Protein AF-A0AAV8UY38-F1 (afdb_monomer)

Structure (mmCIF, N/CA/C/O backbone):
data_AF-A0AAV8UY38-F1
#
_entry.id   AF-A0AAV8UY38-F1
#
loop_
_atom_site.group_PDB
_atom_site.id
_atom_site.type_symbol
_atom_site.label_atom_id
_atom_site.label_alt_id
_atom_site.label_comp_id
_atom_site.label_asym_id
_atom_site.label_entity_id
_atom_site.label_seq_id
_atom_site.pdbx_PDB_ins_code
_atom_site.Cartn_x
_atom_site.Cartn_y
_atom_site.Cartn_z
_atom_site.occupancy
_atom_site.B_iso_or_equiv
_atom_site.auth_seq_id
_atom_site.auth_comp_id
_atom_site.auth_asym_id
_atom_site.auth_atom_id
_atom_site.pdbx_PDB_model_num
ATOM 1 N N . MET A 1 1 ? -11.466 66.346 -50.473 1.00 44.53 1 MET A N 1
ATOM 2 C CA . MET A 1 1 ? -10.421 66.949 -49.624 1.00 44.53 1 MET A CA 1
ATOM 3 C C . MET A 1 1 ? -9.714 65.853 -48.853 1.00 44.53 1 MET A C 1
ATOM 5 O O . MET A 1 1 ? -10.365 64.981 -48.300 1.00 44.53 1 MET A O 1
ATOM 9 N N . VAL A 1 2 ? -8.391 65.909 -48.931 1.00 51.94 2 VAL A N 1
ATOM 10 C CA . VAL A 1 2 ? -7.359 65.105 -48.270 1.00 51.94 2 VAL A CA 1
ATOM 11 C C . VAL A 1 2 ? -7.624 64.780 -46.793 1.00 51.94 2 VAL A C 1
ATOM 13 O O . VAL A 1 2 ? -8.132 65.613 -46.051 1.00 51.94 2 VAL A O 1
ATOM 16 N N . GLY A 1 3 ? -7.207 63.587 -46.367 1.00 52.03 3 GLY A N 1
ATOM 17 C CA . GLY A 1 3 ? -7.235 63.150 -44.971 1.00 52.03 3 GLY A CA 1
ATOM 18 C C . GLY A 1 3 ? -6.374 61.910 -44.753 1.00 52.03 3 GLY A C 1
ATOM 19 O O . GLY A 1 3 ? -6.881 60.841 -44.44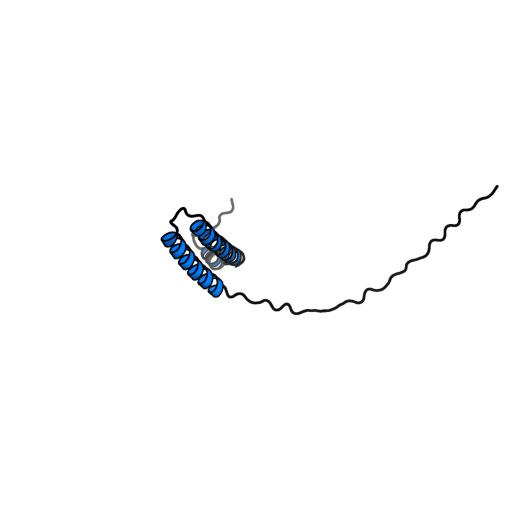3 1.00 52.03 3 GLY A O 1
ATOM 20 N N . PHE A 1 4 ? -5.075 62.056 -45.008 1.00 52.94 4 PHE A N 1
ATOM 21 C CA . PHE A 1 4 ? -4.015 61.078 -44.773 1.00 52.94 4 PHE A CA 1
ATOM 22 C C . PHE A 1 4 ? -3.959 60.726 -43.277 1.00 52.94 4 PHE A C 1
ATOM 24 O O . PHE A 1 4 ? -3.483 61.529 -42.474 1.00 52.94 4 PHE A O 1
ATOM 31 N N . VAL A 1 5 ? -4.468 59.556 -42.879 1.00 62.66 5 VAL A N 1
ATOM 32 C CA . VAL A 1 5 ? -4.252 59.050 -41.516 1.00 62.66 5 VAL A CA 1
ATOM 33 C C . VAL A 1 5 ? -2.874 58.401 -41.483 1.00 62.66 5 VAL A C 1
ATOM 35 O O . VAL A 1 5 ? -2.613 57.402 -42.146 1.00 62.66 5 VAL A O 1
ATOM 38 N N . ASN A 1 6 ? -1.980 59.065 -40.763 1.00 59.44 6 ASN A N 1
ATOM 39 C CA . ASN A 1 6 ? -0.554 58.809 -40.696 1.00 59.44 6 ASN A CA 1
ATOM 40 C C . ASN A 1 6 ? -0.267 57.465 -40.002 1.00 59.44 6 ASN A C 1
ATOM 42 O O . ASN A 1 6 ? -0.566 57.286 -38.820 1.00 59.44 6 ASN A O 1
ATOM 46 N N . THR A 1 7 ? 0.339 56.528 -40.729 1.00 59.47 7 THR A N 1
ATOM 47 C CA . THR A 1 7 ? 0.965 55.330 -40.163 1.00 59.47 7 THR A CA 1
ATOM 48 C C . THR A 1 7 ? 2.234 55.738 -39.421 1.00 59.47 7 THR A C 1
ATOM 50 O O . THR A 1 7 ? 3.219 56.126 -40.041 1.00 59.47 7 THR A O 1
ATOM 53 N N . ILE A 1 8 ? 2.240 55.594 -38.098 1.00 60.56 8 ILE A N 1
ATOM 54 C CA . ILE A 1 8 ? 3.470 55.565 -37.300 1.00 60.56 8 ILE A CA 1
ATOM 55 C C . ILE A 1 8 ? 3.605 54.182 -36.668 1.00 60.56 8 ILE A C 1
ATOM 57 O O . ILE A 1 8 ? 3.137 53.919 -35.565 1.00 60.56 8 ILE A O 1
ATOM 61 N N . ALA A 1 9 ? 4.229 53.273 -37.416 1.00 59.28 9 ALA A N 1
ATOM 62 C C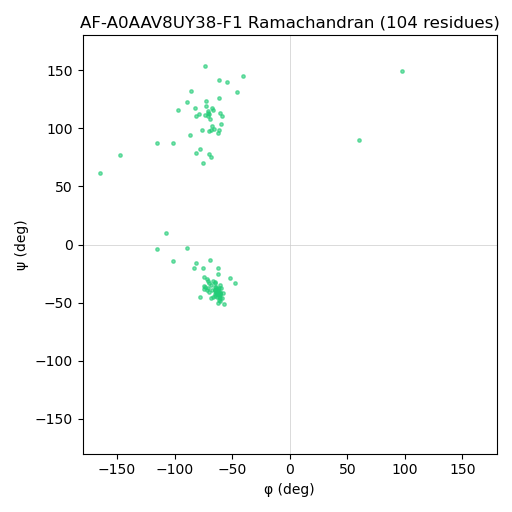A . ALA A 1 9 ? 4.759 52.034 -36.873 1.00 59.28 9 ALA A CA 1
ATOM 63 C C . ALA A 1 9 ? 6.027 52.368 -36.073 1.00 59.28 9 ALA A C 1
ATOM 65 O O . ALA A 1 9 ? 7.039 52.777 -36.641 1.00 59.28 9 ALA A O 1
ATOM 66 N N . THR A 1 10 ? 5.974 52.218 -34.753 1.00 62.84 10 THR A N 1
ATOM 67 C CA . THR A 1 10 ? 7.162 52.248 -33.899 1.00 62.84 10 THR A CA 1
ATOM 68 C C . THR A 1 10 ? 7.782 50.845 -33.844 1.00 62.84 10 THR A C 1
ATOM 70 O O . THR A 1 10 ? 7.064 49.864 -33.636 1.00 62.84 10 THR A O 1
ATOM 73 N N . PRO A 1 11 ? 9.106 50.691 -34.029 1.00 58.50 11 PRO A N 1
ATOM 74 C CA . PRO A 1 11 ? 9.755 49.398 -33.865 1.00 58.50 11 PRO A CA 1
ATOM 75 C C . PRO A 1 11 ? 9.974 49.113 -32.372 1.00 58.50 11 PRO A C 1
ATOM 77 O O . PRO A 1 11 ? 10.800 49.750 -31.722 1.00 58.50 11 PRO A O 1
ATOM 80 N N . VAL A 1 12 ? 9.267 48.124 -31.818 1.00 62.97 12 VAL A N 1
ATOM 81 C CA . VAL A 1 12 ? 9.589 47.555 -30.497 1.00 62.97 12 VAL A CA 1
ATOM 82 C C . VAL A 1 12 ? 10.724 46.535 -30.647 1.00 62.97 12 VAL A C 1
ATOM 84 O O . VAL A 1 12 ? 10.521 45.326 -30.724 1.00 62.97 12 VAL A O 1
ATOM 87 N N . GLN A 1 13 ? 11.961 47.018 -30.755 1.00 54.25 13 GLN A N 1
ATOM 88 C CA . GLN A 1 13 ? 13.136 46.147 -30.829 1.00 54.25 13 GLN A CA 1
ATOM 89 C C . GLN A 1 13 ? 13.652 45.786 -29.426 1.00 54.25 13 GLN A C 1
ATOM 91 O O . GLN A 1 13 ? 14.440 46.500 -28.819 1.00 54.25 13 GLN A O 1
ATOM 96 N N . GLY A 1 14 ? 13.179 44.633 -28.943 1.00 58.38 14 GLY A N 1
ATOM 97 C CA . GLY A 1 14 ? 13.999 43.564 -28.357 1.00 58.38 14 GLY A CA 1
ATOM 98 C C . GLY A 1 14 ? 14.847 43.862 -27.116 1.00 58.38 14 GLY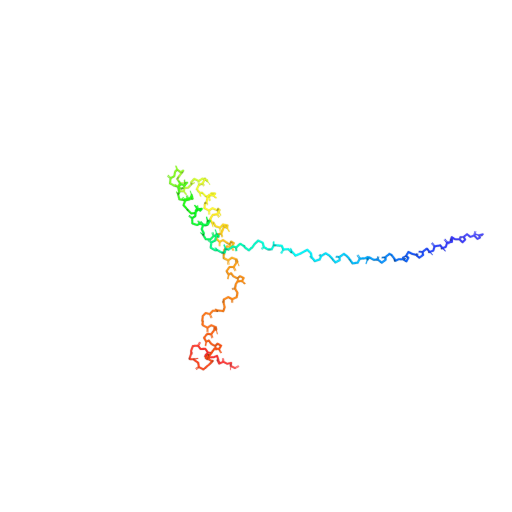 A C 1
ATOM 99 O O . GLY A 1 14 ? 16.050 44.085 -27.217 1.00 58.38 14 GLY A O 1
ATOM 100 N N . ALA A 1 15 ? 14.269 43.669 -25.928 1.00 59.91 15 ALA A N 1
ATOM 101 C CA . ALA A 1 15 ? 15.045 43.436 -24.710 1.00 59.91 15 ALA A CA 1
ATOM 102 C C . ALA A 1 15 ? 15.649 42.018 -24.733 1.00 59.91 15 ALA A C 1
ATOM 104 O O . ALA A 1 15 ? 14.924 41.020 -24.768 1.00 59.91 15 ALA A O 1
ATOM 105 N N . LYS A 1 16 ? 16.983 41.911 -24.704 1.00 59.66 16 LYS A N 1
ATOM 106 C CA . LYS A 1 16 ? 17.681 40.628 -24.545 1.00 59.66 16 LYS A CA 1
ATOM 107 C C . LYS A 1 16 ? 17.398 40.087 -23.142 1.00 59.66 16 LYS A C 1
ATOM 109 O O . LYS A 1 16 ? 17.781 40.705 -22.152 1.00 59.66 16 LYS A O 1
ATOM 114 N N . ARG A 1 17 ? 16.717 38.942 -23.051 1.00 52.09 17 ARG A N 1
ATOM 115 C CA . ARG A 1 17 ? 16.512 38.234 -21.782 1.00 52.09 17 ARG A CA 1
ATOM 116 C C . ARG A 1 17 ? 17.852 37.657 -21.334 1.00 52.09 17 ARG A C 1
ATOM 118 O O . ARG A 1 17 ? 18.395 36.774 -21.992 1.00 52.09 17 ARG A O 1
ATOM 125 N N . ALA A 1 18 ? 18.394 38.189 -20.244 1.00 59.56 18 ALA A N 1
ATOM 126 C CA . ALA A 1 18 ? 19.537 37.603 -19.566 1.00 59.56 18 ALA A CA 1
ATOM 127 C C . ALA A 1 18 ? 19.151 36.199 -19.077 1.00 59.56 18 ALA A C 1
ATOM 129 O O . ALA A 1 18 ? 18.131 36.022 -18.412 1.00 59.56 18 ALA A O 1
ATOM 130 N N . SER A 1 19 ? 19.956 35.208 -19.454 1.00 60.19 19 SER A N 1
ATOM 131 C CA . SER A 1 19 ? 19.839 33.834 -18.975 1.00 60.19 19 SER A CA 1
ATOM 132 C C . SER A 1 19 ? 20.017 33.816 -17.457 1.00 60.19 19 SER A C 1
ATOM 134 O O . SER A 1 19 ? 21.105 34.102 -16.955 1.00 60.19 19 SER A O 1
ATOM 136 N N . CYS A 1 20 ? 18.959 33.491 -16.713 1.00 48.00 20 CYS A N 1
ATOM 137 C CA . CYS A 1 20 ? 19.087 33.096 -15.319 1.00 48.00 20 CYS A CA 1
ATOM 138 C C . CYS A 1 20 ? 19.572 31.641 -15.277 1.00 48.00 20 CYS A C 1
ATOM 140 O O . CYS A 1 20 ? 18.797 30.702 -15.118 1.00 48.00 20 CYS A O 1
ATOM 142 N N . ALA A 1 21 ? 20.881 31.441 -15.426 1.00 58.00 21 ALA A N 1
ATOM 143 C CA . ALA A 1 21 ? 21.512 30.173 -15.083 1.00 58.00 21 ALA A CA 1
ATOM 144 C C . ALA A 1 21 ? 21.501 30.007 -13.553 1.00 58.00 21 ALA A C 1
ATOM 146 O O . ALA A 1 21 ? 22.497 30.237 -12.875 1.00 58.00 21 ALA A O 1
ATOM 147 N N . SER A 1 22 ? 20.349 29.629 -13.002 1.00 58.50 22 SER A N 1
ATOM 148 C CA . SER A 1 22 ? 20.262 29.020 -11.680 1.00 58.50 22 SER A CA 1
ATOM 149 C C . SER A 1 22 ? 20.104 27.525 -11.893 1.00 58.50 22 SER A C 1
ATOM 151 O O . SER A 1 22 ? 18.996 26.996 -11.978 1.00 58.50 22 SER A O 1
ATOM 153 N N . ALA A 1 23 ? 21.235 26.829 -12.007 1.00 62.47 23 ALA A N 1
ATOM 154 C CA . ALA A 1 23 ? 21.266 25.403 -11.729 1.00 62.47 23 ALA A CA 1
ATOM 155 C C . ALA A 1 23 ? 21.048 25.232 -10.218 1.00 62.47 23 ALA A C 1
ATOM 157 O O . ALA A 1 23 ? 21.983 25.007 -9.451 1.00 62.47 23 ALA A O 1
ATOM 158 N N . SER A 1 24 ? 19.799 25.402 -9.777 1.00 63.09 24 SER A N 1
ATOM 159 C CA . SER A 1 24 ? 19.385 24.996 -8.444 1.00 63.09 24 SER A CA 1
ATOM 160 C C . SER A 1 24 ? 19.457 23.478 -8.428 1.00 63.09 24 SER A C 1
ATOM 162 O O . SER A 1 24 ? 18.629 22.789 -9.029 1.00 63.09 24 SER A O 1
ATOM 164 N N . ARG A 1 25 ? 20.523 22.955 -7.819 1.00 63.72 25 ARG A N 1
ATOM 165 C CA . ARG A 1 25 ? 20.690 21.525 -7.590 1.00 63.72 25 ARG A CA 1
ATOM 166 C C . ARG A 1 25 ? 19.540 21.097 -6.683 1.00 63.72 25 ARG A C 1
ATOM 168 O O . ARG A 1 25 ? 19.593 21.288 -5.472 1.00 63.72 25 ARG A O 1
ATOM 175 N N . ARG A 1 26 ? 18.470 20.588 -7.293 1.00 59.44 26 ARG A N 1
ATOM 176 C CA . ARG A 1 26 ? 17.300 20.061 -6.596 1.00 59.44 26 ARG A CA 1
ATOM 177 C C . ARG A 1 26 ? 17.794 18.936 -5.695 1.00 59.44 26 ARG A C 1
ATOM 179 O O . ARG A 1 26 ? 18.258 17.911 -6.186 1.00 59.44 26 ARG A O 1
ATOM 186 N N . MET A 1 27 ? 17.760 19.160 -4.386 1.00 48.78 27 MET A N 1
ATOM 187 C CA . MET A 1 27 ? 18.020 18.117 -3.405 1.00 48.78 27 MET A CA 1
ATOM 188 C C . MET A 1 27 ? 16.883 17.107 -3.554 1.00 48.78 27 MET A C 1
ATOM 190 O O . MET A 1 27 ? 15.760 17.360 -3.122 1.00 48.78 27 MET A O 1
ATOM 194 N N . VAL A 1 28 ? 17.135 16.012 -4.267 1.00 57.34 28 VAL A N 1
ATOM 195 C CA . VAL A 1 28 ? 16.216 14.879 -4.270 1.00 57.34 28 VAL A CA 1
ATOM 196 C C . VAL A 1 28 ? 16.326 14.300 -2.870 1.00 57.34 28 VAL A C 1
ATOM 198 O O . VAL A 1 28 ? 17.368 13.762 -2.499 1.00 57.34 28 VAL A O 1
ATOM 201 N N . VAL A 1 29 ? 15.287 14.490 -2.058 1.00 56.44 29 VAL A N 1
ATOM 202 C CA . VAL A 1 29 ? 15.106 13.683 -0.854 1.00 56.44 29 VAL A CA 1
ATOM 203 C C . VAL A 1 29 ? 14.951 12.262 -1.371 1.00 56.44 29 VAL A C 1
ATOM 205 O O . VAL A 1 29 ? 13.899 11.905 -1.892 1.00 56.44 29 VAL A O 1
ATOM 208 N N . VAL A 1 30 ? 16.040 11.496 -1.343 1.00 56.88 30 VAL A N 1
ATOM 209 C CA . VAL A 1 30 ? 16.031 10.093 -1.745 1.00 56.88 30 VAL A CA 1
ATOM 210 C C . VAL A 1 30 ? 15.206 9.367 -0.695 1.00 56.88 30 VAL A C 1
ATOM 212 O O . VAL A 1 30 ? 15.668 9.112 0.417 1.00 56.88 30 VAL A O 1
ATOM 215 N N . TYR A 1 31 ? 13.942 9.124 -1.025 1.00 64.69 31 TYR A N 1
ATOM 216 C CA . TYR A 1 31 ? 13.058 8.312 -0.214 1.00 64.69 31 TYR A CA 1
ATOM 217 C C . TYR A 1 31 ? 13.529 6.869 -0.346 1.00 64.69 31 TYR A C 1
ATOM 219 O O . TYR A 1 31 ? 13.470 6.274 -1.418 1.00 64.69 31 TYR A O 1
ATOM 227 N N . ASN A 1 32 ? 14.080 6.320 0.731 1.00 74.81 32 ASN A N 1
ATOM 228 C CA . ASN A 1 32 ? 14.557 4.950 0.710 1.00 74.81 32 ASN A CA 1
ATOM 229 C C . ASN A 1 32 ? 13.337 4.011 0.708 1.00 74.81 32 ASN A C 1
ATOM 231 O O . ASN A 1 32 ? 12.499 4.083 1.606 1.00 74.81 32 ASN A O 1
ATOM 235 N N . LYS A 1 33 ? 13.235 3.131 -0.293 1.00 79.38 33 LYS A N 1
ATOM 236 C CA . LYS A 1 33 ? 12.150 2.148 -0.490 1.00 79.38 33 LYS A CA 1
ATOM 237 C C . LYS A 1 33 ? 11.816 1.355 0.776 1.00 79.38 33 LYS A C 1
ATOM 239 O O . LYS A 1 33 ? 10.665 0.994 1.003 1.00 79.38 33 LYS A O 1
ATOM 244 N N . GLU A 1 34 ? 12.819 1.097 1.611 1.00 81.88 34 GLU A N 1
ATOM 245 C CA . GLU A 1 34 ? 12.656 0.415 2.899 1.00 81.88 34 GLU A CA 1
ATOM 246 C C . GLU A 1 34 ? 11.799 1.216 3.884 1.00 81.88 34 GLU A C 1
ATOM 248 O O . GLU A 1 34 ? 10.903 0.650 4.498 1.00 81.88 34 GLU A O 1
ATOM 253 N N . MET A 1 35 ? 11.941 2.543 3.920 1.00 84.31 35 MET A N 1
ATOM 254 C CA . MET A 1 35 ? 11.112 3.400 4.772 1.00 84.31 35 MET A CA 1
ATOM 255 C C . MET A 1 35 ? 9.633 3.372 4.366 1.00 84.31 35 MET A C 1
ATOM 257 O O . MET A 1 35 ? 8.765 3.501 5.224 1.00 84.31 35 MET A O 1
ATOM 261 N N . ILE A 1 36 ? 9.321 3.205 3.073 1.00 86.69 36 ILE A N 1
ATOM 262 C CA . ILE A 1 36 ? 7.929 3.048 2.612 1.00 86.69 36 ILE A CA 1
ATOM 263 C C . ILE A 1 36 ? 7.376 1.692 3.056 1.00 86.69 36 ILE A C 1
ATOM 265 O O . ILE A 1 36 ? 6.245 1.620 3.531 1.00 86.69 36 ILE A O 1
ATOM 269 N N . ARG A 1 37 ? 8.177 0.622 2.972 1.00 88.75 37 ARG A N 1
ATOM 270 C CA . ARG A 1 37 ? 7.771 -0.702 3.472 1.00 88.75 37 ARG A CA 1
ATOM 271 C C . ARG A 1 37 ? 7.495 -0.678 4.974 1.00 88.75 37 ARG A C 1
ATOM 273 O O . ARG A 1 37 ? 6.477 -1.218 5.399 1.00 88.75 37 ARG A O 1
ATOM 280 N N . ASP A 1 38 ? 8.342 -0.006 5.749 1.00 91.94 38 ASP A N 1
ATOM 281 C CA . ASP A 1 38 ? 8.148 0.147 7.194 1.00 91.94 38 ASP A CA 1
ATOM 282 C C . ASP A 1 38 ? 6.863 0.921 7.511 1.00 91.94 38 ASP A C 1
ATOM 284 O O . ASP A 1 38 ? 6.104 0.546 8.407 1.00 91.94 38 ASP A O 1
ATOM 288 N N . LYS A 1 39 ? 6.566 1.970 6.733 1.00 91.56 39 LYS A N 1
ATOM 289 C CA . LYS A 1 39 ? 5.309 2.722 6.852 1.00 91.56 39 LYS A CA 1
ATOM 290 C C . LYS A 1 39 ? 4.086 1.880 6.516 1.00 91.56 39 LYS A C 1
ATOM 292 O O . LYS A 1 39 ? 3.099 1.972 7.236 1.00 91.56 39 LYS A O 1
ATOM 297 N N . ILE A 1 40 ? 4.149 1.047 5.476 1.00 93.69 40 ILE A N 1
ATOM 298 C CA . ILE A 1 40 ? 3.069 0.108 5.141 1.00 93.69 40 ILE A CA 1
ATOM 299 C C . ILE A 1 40 ? 2.863 -0.879 6.293 1.00 93.69 40 ILE A C 1
ATOM 301 O O . ILE A 1 40 ? 1.732 -1.088 6.716 1.00 93.69 40 ILE A O 1
ATOM 305 N N . ALA A 1 41 ? 3.936 -1.443 6.855 1.00 94.25 41 ALA A N 1
ATOM 306 C CA . ALA A 1 41 ? 3.834 -2.363 7.988 1.00 94.25 41 ALA A CA 1
ATOM 307 C C . ALA A 1 41 ? 3.196 -1.696 9.223 1.00 94.25 41 ALA A C 1
ATOM 309 O O . ALA A 1 41 ? 2.341 -2.293 9.882 1.00 94.25 41 ALA A O 1
ATOM 310 N N . ALA A 1 42 ? 3.563 -0.444 9.509 1.00 94.00 42 ALA A N 1
ATOM 311 C CA . ALA A 1 42 ? 2.944 0.340 10.574 1.00 94.00 42 ALA A CA 1
ATOM 312 C C . ALA A 1 42 ? 1.459 0.637 10.292 1.00 94.00 42 ALA A C 1
ATOM 314 O O . ALA A 1 42 ? 0.624 0.446 11.177 1.00 94.00 42 ALA A O 1
ATOM 315 N N . ALA A 1 43 ? 1.120 1.034 9.062 1.00 93.12 43 ALA A N 1
ATOM 316 C CA . ALA A 1 43 ? -0.251 1.327 8.646 1.00 93.12 43 ALA A CA 1
ATOM 317 C C . ALA A 1 43 ? -1.147 0.079 8.682 1.00 93.12 43 ALA A C 1
ATOM 319 O O . ALA A 1 43 ? -2.274 0.157 9.158 1.00 93.12 43 ALA A O 1
ATOM 320 N N . VAL A 1 44 ? -0.639 -1.091 8.280 1.00 95.25 44 VAL A N 1
ATOM 321 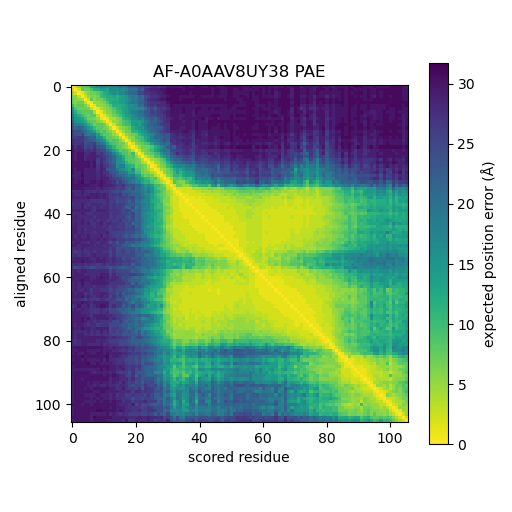C CA . VAL A 1 44 ? -1.360 -2.373 8.387 1.00 95.25 44 VAL A CA 1
ATOM 322 C C . VAL A 1 44 ? -1.657 -2.711 9.845 1.00 95.25 44 VAL A C 1
ATOM 324 O O . VAL A 1 44 ? -2.762 -3.147 10.168 1.00 95.25 44 VAL A O 1
ATOM 327 N N . LYS A 1 45 ? -0.694 -2.485 10.745 1.00 95.31 45 LYS A N 1
ATOM 328 C CA . LYS A 1 45 ? -0.913 -2.701 12.177 1.00 95.31 45 LYS A CA 1
ATOM 329 C C . LYS A 1 45 ? -2.003 -1.769 12.714 1.00 95.31 45 LYS A C 1
ATOM 331 O O . LYS A 1 45 ? -2.905 -2.234 13.405 1.00 95.31 45 LYS A O 1
ATOM 336 N N . GLU A 1 46 ? -1.961 -0.487 12.356 1.00 92.25 46 GLU A N 1
ATOM 337 C CA . GLU A 1 46 ? -2.992 0.483 12.746 1.00 92.25 46 GLU A CA 1
ATOM 338 C C . GLU A 1 46 ? -4.371 0.121 12.166 1.00 92.25 46 GLU A C 1
ATOM 340 O O . GLU A 1 46 ? -5.375 0.170 12.879 1.00 92.25 46 GLU A O 1
ATOM 345 N N . ALA A 1 47 ? -4.428 -0.292 10.898 1.00 92.69 47 ALA A N 1
ATOM 346 C CA . ALA A 1 47 ? -5.658 -0.709 10.234 1.00 92.69 47 ALA A CA 1
ATOM 347 C C . ALA A 1 47 ? -6.258 -1.962 10.883 1.00 92.69 47 ALA A C 1
ATOM 349 O O . ALA A 1 47 ? -7.470 -2.008 11.111 1.00 92.69 47 ALA A O 1
ATOM 350 N N . SER A 1 48 ? -5.429 -2.941 11.264 1.00 92.62 48 SER A N 1
ATOM 351 C CA . SER A 1 48 ? -5.875 -4.107 12.037 1.00 92.62 48 SER A CA 1
ATOM 352 C C . SER A 1 48 ? -6.426 -3.684 13.396 1.00 92.62 48 SER A C 1
ATOM 354 O O . SER A 1 48 ? -7.557 -4.027 13.724 1.00 92.62 48 SER A O 1
ATOM 356 N N . GLU A 1 49 ? -5.692 -2.862 14.153 1.00 93.69 49 GLU A N 1
ATOM 357 C CA . GLU A 1 49 ? -6.140 -2.388 15.467 1.00 93.69 49 GLU A CA 1
ATOM 358 C C . GLU A 1 49 ? -7.462 -1.608 15.390 1.00 93.69 49 GLU A C 1
ATOM 360 O O . GLU A 1 49 ? -8.304 -1.734 16.281 1.00 93.69 49 GLU A O 1
ATOM 365 N N . LYS A 1 50 ? -7.673 -0.804 14.340 1.00 91.75 50 LYS A N 1
ATOM 366 C CA . LYS A 1 50 ? -8.949 -0.108 14.112 1.00 91.75 50 LYS A CA 1
ATOM 367 C C . LYS A 1 50 ? -10.056 -1.067 13.684 1.00 91.75 50 LYS A C 1
ATOM 369 O O . LYS A 1 50 ? -11.169 -0.947 14.185 1.00 91.75 50 LYS A O 1
ATOM 374 N N . SER A 1 51 ? -9.749 -2.049 12.841 1.00 92.38 51 SER A N 1
ATOM 375 C CA . SER A 1 51 ? -10.702 -3.094 12.443 1.00 92.38 51 SER A CA 1
ATOM 376 C C . SER A 1 51 ? -11.173 -3.926 13.639 1.00 92.38 51 SER A C 1
ATOM 378 O O . SER A 1 51 ? -12.351 -4.272 13.717 1.00 92.38 51 SER A O 1
ATOM 380 N N . ASP A 1 52 ? -10.279 -4.204 14.591 1.00 92.31 52 ASP A N 1
ATOM 381 C CA . ASP A 1 52 ? -10.592 -4.946 15.815 1.00 92.31 52 ASP A CA 1
ATOM 382 C C . ASP A 1 52 ? -11.383 -4.096 16.824 1.00 92.31 52 ASP A C 1
ATOM 384 O O . ASP A 1 52 ? -12.273 -4.609 17.502 1.00 92.31 52 ASP A O 1
ATOM 388 N N . LYS A 1 53 ? -11.094 -2.788 16.917 1.00 91.81 53 LYS A N 1
ATOM 389 C CA . LYS A 1 53 ? -11.769 -1.865 17.852 1.00 91.81 53 LYS A CA 1
ATOM 390 C C . LYS A 1 53 ? -13.152 -1.419 17.379 1.00 91.81 53 LYS A C 1
ATOM 392 O O . LYS A 1 53 ? -14.077 -1.368 18.184 1.00 91.81 53 LYS A O 1
ATOM 397 N N . PHE A 1 54 ? -13.280 -1.050 16.107 1.00 87.94 54 PHE A N 1
ATOM 398 C CA . PHE A 1 54 ? -14.497 -0.451 15.548 1.00 87.94 54 PHE A CA 1
ATOM 399 C C . PHE A 1 54 ? -15.340 -1.457 14.751 1.00 87.94 54 PHE A C 1
ATOM 401 O O . PHE A 1 54 ? -16.520 -1.217 14.501 1.00 87.94 54 PHE A O 1
ATOM 408 N N . GLY A 1 55 ? -14.769 -2.618 14.421 1.00 87.44 55 GLY A N 1
ATOM 409 C CA . GLY A 1 55 ? -15.409 -3.672 13.644 1.00 87.44 55 GLY A CA 1
ATOM 410 C C . GLY A 1 55 ? -15.018 -3.619 12.167 1.00 87.44 55 GLY A C 1
ATOM 411 O O . GLY A 1 55 ? -14.783 -2.562 11.591 1.00 87.44 55 GLY A O 1
ATOM 412 N N . LYS A 1 56 ? -14.991 -4.787 11.518 1.00 82.06 56 LYS A N 1
ATOM 413 C CA . LYS A 1 56 ? -14.498 -4.946 10.135 1.00 82.06 56 LYS A CA 1
ATOM 414 C C . LYS A 1 56 ? -15.280 -4.165 9.071 1.00 82.06 56 LYS A C 1
ATOM 416 O O . LYS A 1 56 ? -14.770 -3.981 7.976 1.00 82.06 56 LYS A O 1
ATOM 421 N N . GLN A 1 57 ? -16.516 -3.759 9.363 1.00 86.38 57 GLN A N 1
ATOM 422 C CA . GLN A 1 57 ? -17.361 -2.975 8.452 1.00 86.38 57 GLN A CA 1
ATOM 423 C C . GLN A 1 57 ? -17.526 -1.517 8.892 1.00 86.38 57 GLN A C 1
ATOM 425 O O . GLN A 1 57 ? -18.381 -0.809 8.362 1.00 86.38 57 GLN A O 1
ATOM 430 N N . SER A 1 58 ? -16.755 -1.067 9.882 1.00 90.31 58 SER A N 1
ATOM 431 C CA . SER A 1 58 ? -16.807 0.323 10.315 1.00 90.31 58 SER A CA 1
ATOM 432 C C . SER A 1 58 ? -16.121 1.235 9.295 1.00 90.31 58 SER A C 1
ATOM 434 O O . SER A 1 58 ? -15.215 0.826 8.562 1.00 90.31 58 SER A O 1
ATOM 436 N N . GLN A 1 59 ? -16.547 2.495 9.258 1.00 90.69 59 GLN A N 1
ATOM 437 C CA . GLN A 1 59 ? -15.986 3.492 8.348 1.00 90.69 59 GLN A CA 1
ATOM 438 C C . GLN A 1 59 ? -14.528 3.819 8.705 1.00 90.69 59 GLN A C 1
ATOM 440 O O . GLN A 1 59 ? -13.708 4.066 7.828 1.00 90.69 59 GLN A O 1
ATOM 445 N N . GLU A 1 60 ? -14.178 3.753 9.987 1.00 87.88 60 GLU A N 1
ATOM 446 C CA . GLU A 1 60 ? -12.825 3.973 10.499 1.00 87.88 60 GLU A CA 1
ATOM 447 C C . GLU A 1 60 ? -11.856 2.863 10.082 1.00 87.88 60 GLU A C 1
ATOM 449 O O . GLU A 1 60 ? -10.681 3.141 9.839 1.00 87.88 60 GLU A O 1
ATOM 454 N N . ALA A 1 61 ? -12.336 1.617 9.996 1.00 91.94 61 ALA A N 1
ATOM 455 C CA . ALA A 1 61 ? -11.560 0.503 9.470 1.00 91.94 61 ALA A CA 1
ATOM 456 C C . ALA A 1 61 ? -11.327 0.671 7.963 1.00 91.94 61 ALA A C 1
ATOM 458 O O . ALA A 1 61 ? -10.189 0.551 7.519 1.00 91.94 61 ALA A O 1
ATOM 459 N N . ALA A 1 62 ? -12.371 1.026 7.202 1.00 92.19 62 ALA A N 1
ATOM 460 C CA . ALA A 1 62 ? -12.261 1.286 5.766 1.00 92.19 62 ALA A CA 1
ATOM 461 C C . ALA A 1 62 ? -11.227 2.382 5.464 1.00 92.19 62 ALA A C 1
ATOM 463 O O . ALA A 1 62 ? -10.263 2.125 4.756 1.00 92.19 62 ALA A O 1
ATOM 464 N N . VAL A 1 63 ? -11.328 3.541 6.123 1.00 92.62 63 VAL A N 1
ATOM 465 C CA . VAL A 1 63 ? -10.382 4.656 5.928 1.00 92.62 63 VAL A CA 1
ATOM 466 C C . VAL A 1 63 ? -8.941 4.263 6.281 1.00 92.62 63 VAL A C 1
ATOM 468 O O . VAL A 1 63 ? -7.996 4.734 5.654 1.00 92.62 63 VAL A O 1
ATOM 471 N N . ALA A 1 64 ? -8.735 3.412 7.290 1.00 93.81 64 ALA A N 1
ATOM 472 C CA . ALA A 1 64 ? -7.392 2.954 7.643 1.00 93.81 64 ALA A CA 1
ATOM 473 C C . ALA A 1 64 ? -6.804 1.995 6.596 1.00 93.81 64 ALA A C 1
ATOM 475 O O . ALA A 1 64 ? -5.609 2.068 6.308 1.00 93.81 64 ALA A O 1
ATOM 476 N N . TRP A 1 65 ? -7.634 1.123 6.018 1.00 95.31 65 TRP A N 1
ATOM 477 C CA . TRP A 1 65 ? -7.232 0.252 4.914 1.00 95.31 65 TRP A CA 1
ATOM 478 C C . TRP A 1 65 ? -7.011 1.029 3.611 1.00 95.31 65 TRP A C 1
ATOM 480 O O . TRP A 1 65 ? -6.053 0.715 2.908 1.00 95.3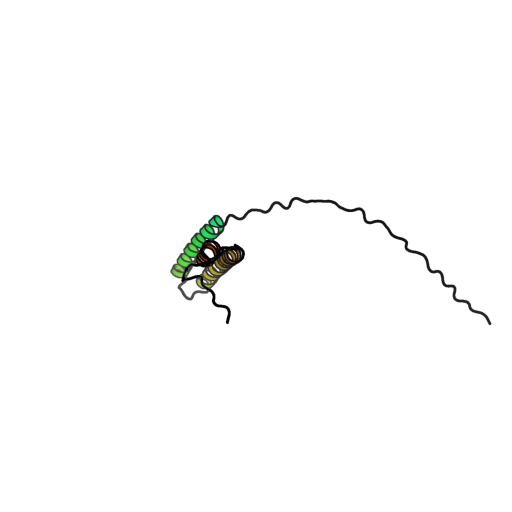1 65 TRP A O 1
ATOM 490 N N . ASP A 1 66 ? -7.765 2.102 3.355 1.00 95.06 66 ASP A N 1
ATOM 491 C CA . ASP A 1 66 ? -7.538 2.990 2.205 1.00 95.06 66 ASP A CA 1
ATOM 492 C C . ASP A 1 66 ? -6.115 3.582 2.233 1.00 95.06 66 ASP A C 1
ATOM 494 O O . ASP A 1 66 ? -5.412 3.600 1.227 1.00 95.06 66 ASP A O 1
ATOM 498 N N . VAL A 1 67 ? -5.618 3.990 3.408 1.00 93.88 67 VAL A N 1
ATOM 499 C CA . VAL A 1 67 ? -4.240 4.503 3.551 1.00 93.88 67 VAL A CA 1
ATOM 500 C C . VAL A 1 67 ? -3.189 3.431 3.229 1.00 93.88 67 VAL A C 1
ATOM 502 O O . VAL A 1 67 ? -2.145 3.742 2.651 1.00 93.88 67 VAL A O 1
ATOM 505 N N . VAL A 1 68 ? -3.439 2.170 3.598 1.00 95.94 68 VAL A N 1
ATOM 506 C CA . VAL A 1 68 ? -2.552 1.048 3.245 1.00 95.94 68 VAL A CA 1
ATOM 507 C C . VAL A 1 68 ? -2.539 0.838 1.732 1.00 95.94 68 VAL A C 1
ATOM 509 O O . VAL A 1 68 ? -1.459 0.643 1.165 1.00 95.94 68 VAL A O 1
ATOM 512 N N . GLU A 1 69 ? -3.705 0.903 1.084 1.00 94.19 69 GLU A N 1
ATOM 513 C CA . GLU A 1 69 ? -3.813 0.772 -0.370 1.00 94.19 69 GLU A CA 1
ATOM 514 C C . GLU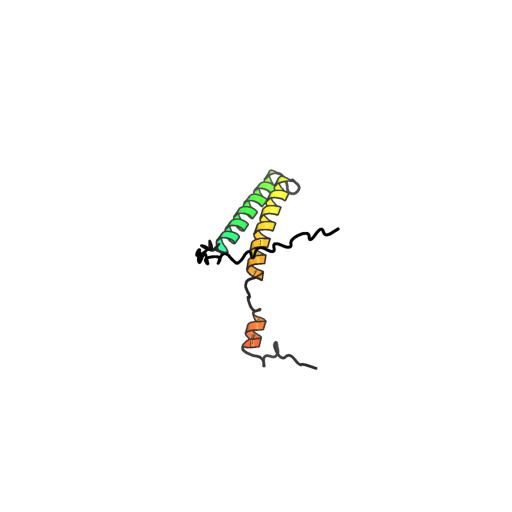 A 1 69 ? -3.027 1.873 -1.087 1.00 94.19 69 GLU A C 1
ATOM 516 O O . GLU A 1 69 ? -2.170 1.548 -1.913 1.00 94.19 69 GLU A O 1
ATOM 521 N N . GLU A 1 70 ? -3.189 3.137 -0.695 1.00 93.81 70 GLU A N 1
ATOM 522 C CA . GLU A 1 70 ? -2.462 4.271 -1.286 1.00 93.81 70 GLU A CA 1
ATOM 523 C C . GLU A 1 70 ? -0.932 4.129 -1.151 1.00 93.81 70 GLU A C 1
ATOM 525 O O . GLU A 1 70 ? -0.188 4.263 -2.128 1.00 93.81 70 GLU A O 1
ATOM 530 N N . LEU A 1 71 ? -0.430 3.768 0.039 1.00 92.62 71 LEU A N 1
ATOM 531 C CA . LEU A 1 71 ? 1.012 3.560 0.253 1.00 92.62 71 LEU A CA 1
ATOM 532 C C . LEU A 1 71 ? 1.558 2.379 -0.565 1.00 92.62 71 LEU A C 1
ATOM 534 O O . LEU A 1 71 ? 2.692 2.411 -1.055 1.00 92.62 71 LEU A O 1
ATOM 538 N N . SER A 1 72 ? 0.764 1.316 -0.708 1.00 90.00 72 SER A N 1
ATOM 539 C CA . SER A 1 72 ? 1.143 0.145 -1.500 1.00 90.00 72 SER A CA 1
ATOM 540 C C . SER A 1 72 ? 1.137 0.431 -3.006 1.00 90.00 72 SER A C 1
ATOM 542 O O . SER A 1 72 ? 1.972 -0.121 -3.738 1.00 90.00 72 SER A O 1
ATOM 544 N N . ALA A 1 73 ? 0.252 1.325 -3.458 1.00 91.06 73 ALA A N 1
ATOM 545 C CA . ALA A 1 73 ? 0.189 1.794 -4.832 1.00 91.06 73 ALA A CA 1
ATOM 546 C C . ALA A 1 73 ? 1.440 2.607 -5.180 1.00 91.06 73 ALA A C 1
ATOM 548 O O . ALA A 1 73 ? 2.076 2.321 -6.194 1.00 91.06 73 ALA A O 1
ATOM 549 N N . GLU A 1 74 ? 1.875 3.519 -4.305 1.00 87.44 74 GLU A N 1
ATOM 550 C CA . GLU A 1 74 ? 3.123 4.273 -4.493 1.00 87.44 74 GLU A CA 1
ATOM 551 C C . GLU A 1 74 ? 4.348 3.341 -4.555 1.00 87.44 74 GLU A C 1
ATOM 553 O O . GLU A 1 74 ? 5.179 3.455 -5.459 1.00 87.44 74 GLU A O 1
ATOM 558 N N . LEU A 1 75 ? 4.425 2.340 -3.668 1.00 88.19 75 LEU A N 1
ATOM 559 C CA . LEU A 1 75 ? 5.501 1.342 -3.698 1.00 88.19 75 LEU A CA 1
ATOM 560 C C . LEU A 1 75 ? 5.499 0.514 -4.994 1.00 88.19 75 LEU A C 1
ATOM 562 O O . LEU A 1 75 ? 6.564 0.134 -5.488 1.00 88.19 75 LEU A O 1
ATOM 566 N N . SER A 1 76 ? 4.319 0.173 -5.508 1.00 84.81 76 SER A N 1
ATOM 567 C CA . SER A 1 76 ? 4.179 -0.608 -6.740 1.00 84.81 76 SER A CA 1
ATOM 568 C C . SER A 1 76 ? 4.493 0.234 -7.968 1.00 84.81 76 SER A C 1
ATOM 570 O O . SER A 1 76 ? 5.170 -0.254 -8.867 1.00 84.81 76 SER A O 1
ATOM 572 N N . HIS A 1 77 ? 4.092 1.503 -7.971 1.00 85.00 77 HIS A N 1
ATOM 573 C CA . HIS A 1 77 ? 4.462 2.457 -9.005 1.00 85.00 77 HIS A CA 1
ATOM 574 C C . HIS A 1 77 ? 5.982 2.636 -9.054 1.00 85.00 77 HIS A C 1
ATOM 576 O O . HIS A 1 77 ? 6.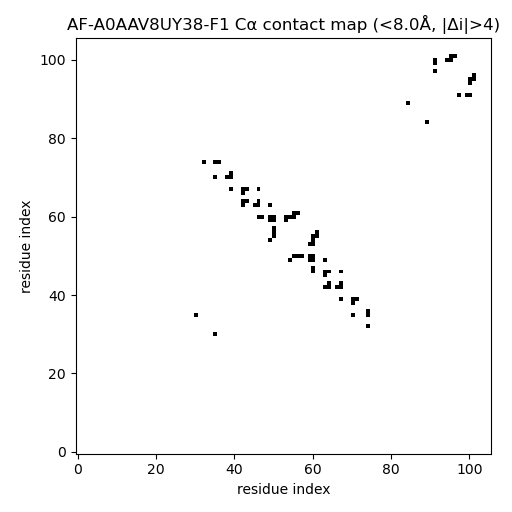574 2.515 -10.121 1.00 85.00 77 HIS A O 1
ATOM 582 N N . GLU A 1 78 ? 6.645 2.805 -7.910 1.00 81.62 78 GLU A N 1
ATOM 583 C CA . GLU A 1 78 ? 8.111 2.881 -7.866 1.00 81.62 78 GLU A CA 1
ATOM 584 C C . GLU A 1 78 ? 8.765 1.592 -8.397 1.00 81.62 78 GLU A C 1
ATOM 586 O O . GLU A 1 78 ? 9.694 1.642 -9.197 1.00 81.62 78 GLU A O 1
ATOM 591 N N . LYS A 1 79 ? 8.234 0.416 -8.030 1.00 79.81 79 LYS A N 1
ATOM 592 C CA . LYS A 1 79 ? 8.709 -0.876 -8.563 1.00 79.81 79 LYS A CA 1
ATOM 593 C C . LYS A 1 79 ? 8.462 -1.048 -10.062 1.00 79.81 79 LYS A C 1
ATOM 595 O O . LYS A 1 79 ? 9.241 -1.744 -10.694 1.00 79.81 79 LYS A O 1
ATOM 600 N N . ALA A 1 80 ? 7.381 -0.497 -10.603 1.00 79.69 80 ALA A N 1
ATOM 601 C CA . ALA A 1 80 ? 7.081 -0.568 -12.030 1.00 79.69 80 ALA A CA 1
ATOM 602 C C . ALA A 1 80 ? 7.986 0.369 -12.844 1.00 79.69 80 ALA A C 1
ATOM 604 O O . ALA A 1 80 ? 8.266 0.093 -14.005 1.00 79.69 80 ALA A O 1
ATOM 605 N N . ASN A 1 81 ? 8.455 1.460 -12.229 1.00 75.06 81 ASN A N 1
ATOM 606 C CA . ASN A 1 81 ? 9.447 2.355 -12.821 1.00 75.06 81 ASN A CA 1
ATOM 607 C C . ASN A 1 81 ? 10.888 1.832 -12.673 1.00 75.06 81 ASN A C 1
ATOM 609 O O . ASN A 1 81 ? 11.768 2.310 -13.385 1.00 75.06 81 ASN A O 1
ATOM 613 N N . ASP A 1 82 ? 11.142 0.857 -11.790 1.00 72.31 82 ASP A N 1
ATOM 614 C CA . ASP A 1 82 ? 12.391 0.094 -11.784 1.00 72.31 82 ASP A CA 1
ATOM 615 C C . ASP A 1 82 ? 12.400 -0.829 -13.026 1.00 72.31 82 ASP A C 1
ATOM 617 O O . ASP A 1 82 ? 11.592 -1.761 -13.083 1.00 72.31 82 ASP A O 1
ATOM 621 N N . PRO A 1 83 ? 13.315 -0.654 -14.002 1.00 64.75 83 PRO A N 1
ATOM 622 C CA . PRO A 1 83 ? 13.474 -1.580 -15.118 1.00 64.75 83 PRO A CA 1
ATOM 623 C C . PRO A 1 83 ? 14.183 -2.837 -14.607 1.00 64.75 83 PRO A C 1
ATOM 625 O O . PRO A 1 83 ? 15.363 -3.072 -14.865 1.00 64.75 83 PRO A O 1
ATOM 628 N N . LYS A 1 84 ? 13.493 -3.630 -13.791 1.00 63.94 84 LYS A N 1
ATOM 629 C CA . LYS A 1 84 ? 13.941 -4.987 -13.518 1.00 63.94 84 LYS A CA 1
ATOM 630 C C . LYS A 1 84 ? 13.575 -5.797 -14.746 1.00 63.94 84 LYS A C 1
ATOM 632 O O . LYS A 1 84 ? 12.416 -6.169 -14.894 1.00 63.94 84 LYS A O 1
ATOM 637 N N . ALA A 1 85 ? 14.562 -6.002 -15.617 1.00 63.97 85 ALA A N 1
ATOM 638 C CA . ALA A 1 85 ? 14.491 -7.032 -16.640 1.00 63.97 85 ALA A CA 1
ATOM 639 C C . ALA A 1 85 ? 13.988 -8.314 -15.967 1.00 63.97 85 ALA A C 1
ATOM 641 O O . ALA A 1 85 ? 14.424 -8.650 -14.854 1.00 63.97 85 ALA A O 1
ATOM 642 N N . ASP A 1 86 ? 12.988 -8.945 -16.579 1.00 78.75 86 ASP A N 1
ATOM 643 C CA . ASP A 1 86 ? 12.476 -10.205 -16.064 1.00 78.75 86 ASP A CA 1
ATOM 644 C C . ASP A 1 86 ? 13.666 -11.174 -15.934 1.00 78.75 86 ASP A C 1
ATOM 646 O O . ASP A 1 86 ? 14.559 -11.148 -16.783 1.00 78.75 86 ASP A O 1
ATOM 650 N N . PRO A 1 87 ? 13.756 -11.995 -14.875 1.00 79.94 87 PRO A N 1
ATOM 651 C CA . PRO A 1 87 ? 14.866 -12.933 -14.736 1.00 79.94 87 PRO A CA 1
ATOM 652 C C . PRO A 1 87 ? 15.065 -13.813 -15.978 1.00 79.94 87 PRO A C 1
ATOM 654 O O . PRO A 1 87 ? 16.194 -14.211 -16.256 1.00 79.94 87 PRO A O 1
ATOM 657 N N . LEU A 1 88 ? 13.987 -14.092 -16.721 1.00 81.44 88 LEU A N 1
ATOM 658 C CA . LEU A 1 88 ? 14.043 -14.802 -17.992 1.00 81.44 88 LEU A CA 1
ATOM 659 C C . LEU A 1 88 ? 14.599 -13.932 -19.126 1.00 81.44 88 LEU A C 1
ATOM 661 O O . LEU A 1 88 ? 15.350 -14.444 -19.940 1.00 81.44 88 LEU A O 1
ATOM 665 N N . ASP A 1 89 ? 14.292 -12.635 -19.160 1.00 81.31 89 ASP A N 1
ATOM 666 C CA . ASP A 1 89 ? 14.808 -11.687 -20.161 1.00 81.31 89 ASP A CA 1
ATOM 667 C C . ASP A 1 89 ? 16.340 -11.589 -20.076 1.00 81.31 89 ASP A C 1
ATOM 669 O O . ASP A 1 89 ? 17.038 -11.814 -21.061 1.00 81.31 89 ASP A O 1
ATOM 673 N N . VAL A 1 90 ? 16.876 -11.428 -18.858 1.00 81.50 90 VAL A N 1
ATOM 674 C CA . VAL A 1 90 ? 18.333 -11.438 -18.614 1.00 81.50 90 VAL A CA 1
ATOM 675 C C . VAL A 1 90 ? 18.960 -12.776 -19.023 1.00 81.50 90 VAL A C 1
ATOM 677 O O . VAL A 1 90 ? 20.024 -12.808 -19.636 1.00 81.50 90 VAL A O 1
ATOM 680 N N . TYR A 1 91 ? 18.296 -13.894 -18.712 1.00 82.69 91 TYR A N 1
ATOM 681 C CA . TYR A 1 91 ? 18.772 -15.225 -19.095 1.00 82.69 91 TYR A CA 1
ATOM 682 C C . TYR A 1 91 ? 18.776 -15.425 -20.619 1.00 82.69 91 TYR A C 1
ATOM 684 O O . TYR A 1 91 ? 19.721 -15.993 -21.166 1.00 82.69 91 TYR A O 1
ATOM 692 N N . CYS A 1 92 ? 17.763 -14.908 -21.313 1.00 84.56 92 CYS A N 1
ATOM 693 C CA . CYS A 1 92 ? 17.668 -14.950 -22.767 1.00 84.56 92 CYS A CA 1
ATOM 694 C C . CYS A 1 92 ? 18.667 -14.017 -23.466 1.00 84.56 92 CYS A C 1
ATOM 696 O O . CYS A 1 92 ? 19.133 -14.356 -24.555 1.00 84.56 92 CYS A O 1
ATOM 698 N N . GLU A 1 93 ? 19.049 -12.893 -22.847 1.00 81.00 93 GLU A N 1
ATOM 699 C CA . GLU A 1 93 ? 20.148 -12.037 -23.319 1.00 81.00 93 GLU A CA 1
ATOM 700 C C . GLU A 1 93 ? 21.517 -12.734 -23.203 1.00 81.00 93 GLU A C 1
ATOM 702 O O . GLU A 1 93 ? 22.355 -12.606 -24.099 1.00 81.00 93 GLU A O 1
ATOM 707 N N . GLU A 1 94 ? 21.757 -13.484 -22.121 1.00 82.38 94 GLU A N 1
ATOM 708 C CA . GLU A 1 94 ? 23.031 -14.181 -21.883 1.00 82.38 94 GLU A CA 1
ATOM 709 C C . GLU A 1 94 ? 23.137 -15.543 -22.594 1.00 82.38 94 GLU A C 1
ATOM 711 O O . GLU A 1 94 ? 24.241 -16.066 -22.766 1.00 82.38 94 GLU A O 1
ATOM 716 N N . SER A 1 95 ? 22.018 -16.153 -22.994 1.00 81.00 95 SER A N 1
ATOM 717 C CA . SER A 1 95 ? 21.977 -17.471 -23.646 1.00 81.00 95 SER A CA 1
ATOM 718 C C . SER A 1 95 ? 20.819 -17.568 -24.652 1.00 81.00 95 SER A C 1
ATOM 720 O O . SER A 1 95 ? 19.807 -18.219 -24.383 1.00 81.00 95 SER A O 1
ATOM 722 N N . PRO A 1 96 ? 20.956 -16.967 -25.850 1.00 79.38 96 PRO A N 1
ATOM 723 C CA . PRO A 1 96 ? 19.905 -16.968 -26.871 1.00 79.38 96 PRO A CA 1
ATOM 724 C C . PRO A 1 96 ? 19.658 -18.353 -27.494 1.00 79.38 96 PRO A C 1
ATOM 726 O O . PRO A 1 96 ? 18.660 -18.549 -28.187 1.00 79.38 96 PRO A O 1
ATOM 729 N N . GLU A 1 97 ? 20.557 -19.320 -27.276 1.00 74.75 97 GLU A N 1
ATOM 730 C CA . GLU A 1 97 ? 20.385 -20.707 -27.725 1.00 74.75 97 GLU A CA 1
ATOM 731 C C . GLU A 1 97 ? 19.658 -21.614 -26.720 1.00 74.75 97 GLU A C 1
ATOM 733 O O . GLU A 1 97 ? 19.421 -22.784 -27.033 1.00 74.75 97 GLU A O 1
ATOM 738 N N . ALA A 1 98 ? 19.313 -21.103 -25.532 1.00 80.94 98 ALA A N 1
ATOM 739 C CA . ALA A 1 98 ? 18.529 -21.847 -24.555 1.00 80.94 98 ALA A CA 1
ATOM 740 C C . ALA A 1 98 ? 17.145 -22.196 -25.128 1.00 80.94 98 ALA A C 1
ATOM 742 O O . ALA A 1 98 ? 16.526 -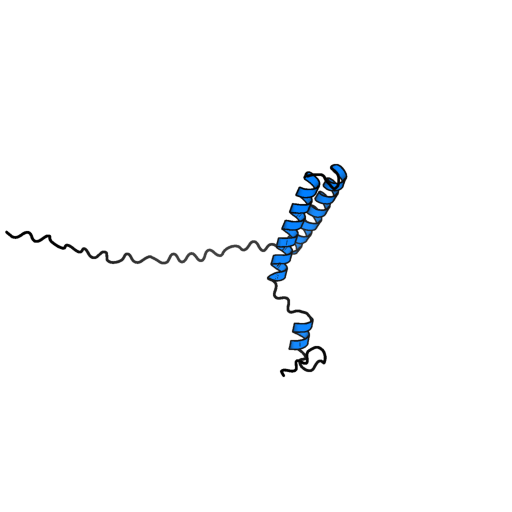21.396 -25.837 1.00 80.94 98 ALA A O 1
ATOM 743 N N . ASP A 1 99 ? 16.649 -23.395 -24.815 1.00 77.12 99 ASP A N 1
ATOM 744 C CA . ASP A 1 99 ? 15.370 -23.898 -25.337 1.00 77.12 99 ASP A CA 1
ATOM 745 C C . ASP A 1 99 ? 14.191 -23.016 -24.880 1.00 77.12 99 ASP A C 1
ATOM 747 O O . ASP A 1 99 ? 13.179 -22.919 -25.572 1.00 77.12 99 ASP A O 1
ATOM 751 N N . GLU A 1 100 ? 14.346 -22.318 -23.751 1.00 75.81 100 GLU A N 1
ATOM 752 C CA . GLU A 1 100 ? 13.385 -21.360 -23.201 1.00 75.81 100 GLU A CA 1
ATOM 753 C C . GLU A 1 100 ? 13.357 -20.009 -23.942 1.00 75.81 100 GLU A C 1
ATOM 755 O O . GLU A 1 100 ? 12.363 -19.289 -23.846 1.00 75.81 100 GLU A O 1
ATOM 760 N N . CYS A 1 101 ? 14.416 -19.665 -24.684 1.00 79.31 101 CYS A N 1
ATOM 761 C CA . CYS A 1 101 ? 14.623 -18.349 -25.311 1.00 79.31 101 CYS A CA 1
ATOM 762 C C . CYS A 1 101 ? 14.628 -18.397 -26.846 1.00 79.31 101 CYS A C 1
ATOM 764 O O . CYS A 1 101 ? 14.706 -17.369 -27.527 1.00 79.31 101 CYS A O 1
ATOM 766 N N . ARG A 1 102 ? 14.527 -19.603 -27.411 1.00 78.75 102 ARG A N 1
ATOM 767 C CA . ARG A 1 102 ? 14.542 -19.843 -28.848 1.00 78.75 102 ARG A CA 1
ATOM 768 C C . ARG A 1 102 ? 13.265 -19.320 -29.504 1.00 78.75 102 ARG A C 1
ATOM 770 O O . ARG A 1 102 ? 12.237 -19.991 -29.542 1.00 78.75 102 ARG A O 1
ATOM 777 N N . THR A 1 103 ? 13.355 -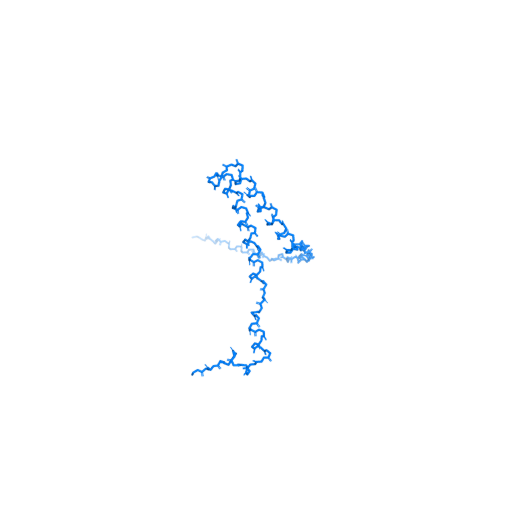18.120 -30.064 1.00 77.12 103 THR A N 1
ATOM 778 C CA . THR A 1 103 ? 12.265 -17.500 -30.823 1.00 77.12 103 THR A CA 1
ATOM 779 C C . THR A 1 103 ? 12.386 -17.900 -32.294 1.00 77.12 103 THR A C 1
ATOM 781 O O . THR A 1 103 ? 13.426 -17.681 -32.912 1.00 77.12 103 THR A O 1
ATOM 784 N N . TYR A 1 104 ? 11.343 -18.511 -32.858 1.00 78.00 104 TYR A N 1
ATOM 785 C CA . TYR A 1 104 ? 11.250 -18.771 -34.295 1.00 78.00 104 TYR A CA 1
ATOM 786 C C . TYR A 1 104 ? 10.409 -17.655 -34.921 1.00 78.00 104 TYR A C 1
ATOM 788 O O . TYR A 1 104 ? 9.241 -17.511 -34.573 1.00 78.00 104 TYR A O 1
ATOM 796 N N . GLU A 1 105 ? 11.001 -16.845 -35.798 1.00 65.69 105 GLU A N 1
ATOM 797 C CA . GLU A 1 105 ? 10.240 -15.925 -36.650 1.00 65.69 105 GLU A CA 1
ATOM 798 C C . GLU A 1 105 ? 9.723 -16.720 -37.864 1.00 65.69 105 GLU A C 1
ATOM 800 O O . GLU A 1 105 ? 10.530 -17.297 -38.598 1.00 65.69 105 GLU A O 1
ATOM 805 N N . ASP A 1 106 ? 8.395 -16.815 -38.016 1.00 70.12 106 ASP A N 1
ATOM 806 C CA . ASP A 1 106 ? 7.702 -17.446 -39.159 1.00 70.12 106 ASP A CA 1
ATOM 807 C C . ASP A 1 106 ? 7.885 -16.675 -40.483 1.00 70.12 106 ASP A C 1
ATOM 809 O O . ASP A 1 106 ? 7.857 -15.419 -40.466 1.00 70.12 106 ASP A O 1
#

Solvent-accessible surface area (backbone atoms only — not comparable to full-atom values): 6799 Å² total; per-residue (Å²): 134,90,80,85,80,78,86,79,86,76,86,86,81,74,85,82,79,77,83,80,85,70,85,71,79,75,79,73,79,78,77,54,69,64,60,54,52,53,48,41,56,52,36,49,52,52,20,50,55,34,22,72,72,64,32,82,85,28,70,67,18,49,57,34,46,50,56,35,51,54,52,51,49,54,54,48,50,54,55,68,71,45,88,69,67,51,76,64,54,55,48,30,73,78,35,55,82,38,85,91,44,59,78,80,87,131

Mean predicted aligned error: 16.29 Å

Secondary structure (DSSP, 8-state):
--------------------------------HHHHHHHHHHHHHHHHHHHHHH-TTSHHHHHHHHHHHHHHHHHHHHHHHS----HHHHHHHH-TTSTTT-----

Foldseek 3Di:
DDDDPDDDDDDPDDDDDDDPPPPPVPPPPPDDLVVLVVVLVVLVVVLVVCCVVVNVPDPSSVVSVVVSVVSVVVSVVVVVVPPPQDPVNVVCVVCVPDPSNPDDDD

InterPro domains:
  IPR003823 CP12 domain [SM01093] (36-106)
  IPR039314 Calvin cycle protein CP12-like [PTHR33921] (25-106)

Organism: NCBI:txid101924

Nearest PDB structures (foldseek):
  2c0s-assembly1_A  TM=8.303E-01  e=1.124E+00  Bacillus anthracis str. Ames
  5nfd-assembly2_B  TM=8.854E-01  e=4.284E+00  Homo sapiens

Radius of gyration: 31.03 Å; Cα contacts (8 Å, |Δi|>4): 44; chains: 1; bounding box: 40×91×68 Å

pLDDT: mean 77.13, std 14.53, range [44.53, 95.94]

Sequence (106 aa):
MVGFVNTIATPVQGAKRASCASASRRMVVVYNKEMIRDKIAAAVKEASEKSDKFGKQSQEAAVAWDVVEELSAELSHEKANDPKADPLDVYCEESPEADECRTYED